Protein AF-A0A2K8SCY6-F1 (afdb_monomer)

Organism: NCBI:txid1336749

Foldseek 3Di:
DWDQDPVRDIDDDPVLLVLQLVLFADAPPDPSVQWGAALQVRHIAGSVQDPHDPSHWYKDFQAQPPDDPDSNRIHIHPPVSVVSDPDNHNPVSSVVRNVDHHHDD

Mean predicted aligned error: 2.82 Å

Solvent-accessible surface area (backbone atoms only — not comparable to full-atom values): 6003 Å² total; per-residue (Å²): 110,43,45,77,45,98,87,72,45,75,51,72,35,74,66,36,51,52,39,5,48,68,59,25,32,62,33,82,81,53,59,67,85,50,30,33,27,18,80,73,84,68,44,68,29,38,59,89,19,60,80,44,71,81,48,18,25,35,80,41,71,36,33,62,73,71,68,59,64,52,55,91,31,30,22,32,32,40,73,80,42,66,85,64,52,93,52,57,62,31,60,70,57,52,53,54,55,55,74,48,93,40,74,86,132

Nearest PDB structures (foldseek):
  8fm1-assembly3_F  TM=6.189E-01  e=5.253E-01  Pseudomonas syringae
  7ovb-assembly1_C  TM=6.217E-01  e=3.117E+00  Legionella pneumophila subsp. pneumophila str. Philadelphia 1

Sequence (105 aa):
MAKILENNEIEFTKDDLKLAWQNSPTLINKDEKDFRMCFICKFFMIRENFEQGDLAWICEFIDLKHFSLEPVNLIAIHPGCRELRHKDDCTKIVKKIKAAQWSAV

Secondary structure (DSSP, 8-state):
--EE-TTS-EEPPHHHHHHHHHTSPP-TTS-TTTEEE-TTT--EEETT-BSSSTT-BEEEESBSTT---SGGGEEEE-GGGGGG-S-SB-HHHHHHHHTS-----

Structure (mmCIF, N/CA/C/O backbone):
data_AF-A0A2K8SCY6-F1
#
_entry.id   AF-A0A2K8SCY6-F1
#
loop_
_atom_site.group_PDB
_atom_site.id
_atom_site.type_symbol
_atom_site.label_atom_id
_atom_site.label_alt_id
_atom_site.label_comp_id
_atom_site.label_asym_id
_atom_site.label_entity_id
_atom_site.label_seq_id
_atom_site.pdbx_PDB_ins_code
_atom_site.Cartn_x
_atom_site.Cartn_y
_atom_site.Cartn_z
_atom_site.occupancy
_atom_site.B_iso_or_equiv
_atom_site.auth_seq_id
_atom_site.auth_comp_id
_atom_site.auth_asym_id
_atom_site.auth_atom_id
_atom_site.pdbx_PDB_model_num
ATOM 1 N N . MET A 1 1 ? -3.160 12.985 10.956 1.00 83.44 1 MET A N 1
ATOM 2 C CA . MET A 1 1 ? -3.733 11.672 11.288 1.00 83.44 1 MET A CA 1
ATOM 3 C C . MET A 1 1 ? -5.118 11.623 10.696 1.00 83.44 1 MET A C 1
ATOM 5 O O . MET A 1 1 ? -5.818 12.636 10.757 1.00 83.44 1 MET A O 1
ATOM 9 N N . ALA A 1 2 ? -5.468 10.484 10.108 1.00 89.19 2 ALA A N 1
ATOM 10 C CA . ALA A 1 2 ? -6.750 10.300 9.459 1.00 89.19 2 ALA A CA 1
ATOM 11 C C . ALA A 1 2 ? -7.899 10.499 10.456 1.00 89.19 2 ALA A C 1
ATOM 13 O O . ALA A 1 2 ? -7.764 10.193 11.643 1.00 89.19 2 ALA A O 1
ATOM 14 N N . LYS A 1 3 ? -9.027 11.019 9.976 1.00 92.94 3 LYS A N 1
ATOM 15 C CA . LYS A 1 3 ? -10.235 11.234 10.786 1.00 92.94 3 LYS A CA 1
ATOM 16 C C . LYS A 1 3 ? -11.481 10.837 10.006 1.00 92.94 3 LYS A C 1
ATOM 18 O O . LYS A 1 3 ? -11.489 10.893 8.778 1.00 92.94 3 LYS A O 1
ATOM 23 N N . ILE A 1 4 ? -12.527 10.473 10.739 1.00 92.88 4 ILE A N 1
ATOM 24 C CA . ILE A 1 4 ? -13.857 10.226 10.180 1.00 92.88 4 ILE A CA 1
ATOM 25 C C . ILE A 1 4 ? -14.604 11.562 10.148 1.00 92.88 4 ILE A C 1
ATOM 27 O O . ILE A 1 4 ? -14.648 12.274 11.153 1.00 92.88 4 ILE A O 1
ATOM 31 N N . LEU A 1 5 ? -15.141 11.912 8.986 1.00 92.81 5 LEU A N 1
ATOM 32 C CA . LEU A 1 5 ? -15.973 13.088 8.762 1.00 92.81 5 LEU A CA 1
ATOM 33 C C . LEU A 1 5 ? -17.442 12.795 9.116 1.00 92.81 5 LEU A C 1
ATOM 35 O O . LEU A 1 5 ? -17.850 11.643 9.255 1.00 92.81 5 LEU A O 1
ATOM 39 N N . GLU A 1 6 ? -18.267 13.838 9.224 1.00 93.12 6 GLU A N 1
ATOM 40 C CA . GLU A 1 6 ? -19.694 13.713 9.579 1.00 93.12 6 GLU A CA 1
ATOM 41 C C . GLU A 1 6 ? -20.509 12.882 8.570 1.00 93.12 6 GLU A C 1
ATOM 43 O O . GLU A 1 6 ? -21.525 12.287 8.920 1.00 93.12 6 GLU A O 1
ATOM 48 N N . ASN A 1 7 ? -20.045 12.797 7.323 1.00 92.69 7 ASN A N 1
ATOM 49 C CA . ASN A 1 7 ? -20.636 11.991 6.254 1.00 92.69 7 ASN A CA 1
ATOM 50 C C . ASN A 1 7 ? -20.120 10.536 6.214 1.00 92.69 7 ASN A C 1
ATOM 52 O O . ASN A 1 7 ? -20.401 9.823 5.254 1.00 92.69 7 ASN A O 1
ATOM 56 N N . ASN A 1 8 ? -19.392 10.083 7.242 1.00 90.00 8 ASN A N 1
ATOM 57 C CA . ASN A 1 8 ? -18.721 8.778 7.316 1.00 90.00 8 ASN A CA 1
ATOM 58 C C . ASN A 1 8 ? -17.594 8.561 6.292 1.00 90.00 8 ASN A C 1
ATOM 60 O O . ASN A 1 8 ? -17.135 7.431 6.116 1.00 90.00 8 ASN A O 1
ATOM 64 N N . GLU A 1 9 ? -17.111 9.616 5.638 1.00 92.94 9 GLU A N 1
ATOM 65 C CA . GLU A 1 9 ? -15.887 9.536 4.845 1.00 92.94 9 GLU A CA 1
ATOM 66 C C . GLU A 1 9 ? -14.650 9.603 5.743 1.00 92.94 9 GLU A C 1
ATOM 68 O O . GLU A 1 9 ? -14.682 10.134 6.855 1.00 92.94 9 GLU A O 1
ATOM 73 N N . ILE A 1 10 ? -13.539 9.058 5.254 1.00 92.62 10 ILE A N 1
ATOM 74 C CA . ILE A 1 10 ? -12.248 9.126 5.935 1.00 92.62 10 ILE A CA 1
ATOM 75 C C . ILE A 1 10 ? -11.382 10.141 5.199 1.00 92.62 10 ILE A C 1
ATOM 77 O O . ILE A 1 10 ? -11.059 9.956 4.028 1.00 92.62 10 ILE A O 1
ATOM 81 N N . GLU A 1 11 ? -10.976 11.196 5.900 1.00 93.69 11 GLU A N 1
ATOM 82 C CA . GLU A 1 11 ? -10.026 12.178 5.382 1.00 93.69 11 GLU A CA 1
ATOM 83 C C . GLU A 1 11 ? -8.607 11.776 5.793 1.00 93.69 11 GLU A C 1
ATOM 85 O O . GLU A 1 11 ? -8.298 11.705 6.986 1.00 93.69 11 GLU A O 1
ATOM 90 N N . PHE A 1 12 ? -7.737 11.533 4.809 1.00 94.75 12 PHE A N 1
ATOM 91 C CA . PHE A 1 12 ? -6.314 11.264 5.022 1.00 94.75 12 PHE A CA 1
ATOM 92 C C . PHE A 1 12 ? -5.491 12.546 4.893 1.00 94.75 12 PHE A C 1
ATOM 94 O O . PHE A 1 12 ? -5.640 13.318 3.947 1.00 94.75 12 PHE A O 1
ATOM 101 N N . THR A 1 13 ? -4.560 12.759 5.821 1.00 95.88 13 THR A N 1
ATOM 102 C CA . THR A 1 13 ? -3.580 13.846 5.719 1.00 95.88 13 THR A CA 1
ATOM 103 C C . THR A 1 13 ? -2.417 13.461 4.799 1.00 95.88 13 THR A C 1
ATOM 105 O O . THR A 1 13 ? -2.179 12.287 4.519 1.00 95.88 13 THR A O 1
ATOM 108 N N . LYS A 1 14 ? -1.617 14.444 4.364 1.00 95.12 14 LYS A N 1
ATOM 109 C CA . LYS A 1 14 ? -0.413 14.181 3.550 1.00 95.12 14 LYS A CA 1
ATOM 110 C C . LYS A 1 14 ? 0.574 13.228 4.234 1.00 95.12 14 LYS A C 1
ATOM 112 O O . LYS A 1 14 ? 1.193 12.406 3.560 1.00 95.12 14 LYS A O 1
ATOM 117 N N . ASP A 1 15 ? 0.708 13.325 5.555 1.00 96.38 15 ASP A N 1
ATOM 118 C CA . ASP A 1 15 ? 1.577 12.433 6.324 1.00 96.38 15 ASP A CA 1
ATOM 119 C C . ASP A 1 15 ? 1.032 11.002 6.371 1.00 96.38 15 ASP A C 1
ATOM 121 O O . ASP A 1 15 ? 1.813 10.057 6.279 1.00 96.38 15 ASP A O 1
ATOM 125 N N . ASP A 1 16 ? -0.292 10.831 6.417 1.00 96.69 16 ASP A N 1
ATOM 126 C CA . ASP A 1 16 ? -0.932 9.512 6.349 1.00 96.69 16 ASP A CA 1
ATOM 127 C C . ASP A 1 16 ? -0.635 8.837 5.001 1.00 96.69 16 ASP A C 1
ATOM 129 O O . ASP A 1 16 ? -0.200 7.687 4.968 1.00 96.69 16 ASP A O 1
ATOM 133 N N . LEU A 1 17 ? -0.759 9.574 3.889 1.00 97.12 17 LEU A N 1
ATOM 134 C CA . LEU A 1 17 ? -0.427 9.072 2.548 1.00 97.12 17 LEU A CA 1
ATOM 135 C C . LEU A 1 17 ? 1.058 8.705 2.421 1.00 97.12 17 LEU A C 1
ATOM 137 O O . LEU A 1 17 ? 1.415 7.670 1.851 1.00 97.12 17 LEU A O 1
ATOM 141 N N . LYS A 1 18 ? 1.945 9.531 2.986 1.00 97.19 18 LYS A N 1
ATOM 142 C CA . LYS A 1 18 ? 3.387 9.255 3.026 1.00 97.19 18 LYS A CA 1
ATOM 143 C C . LYS A 1 18 ? 3.688 7.979 3.812 1.00 97.19 18 LYS A C 1
ATOM 145 O O . LYS A 1 18 ? 4.497 7.168 3.359 1.00 97.19 18 LYS A O 1
ATOM 150 N N . LEU A 1 19 ? 3.055 7.797 4.968 1.00 97.31 19 LEU A N 1
ATOM 151 C CA . LEU A 1 19 ? 3.253 6.627 5.820 1.00 97.31 19 LEU A CA 1
ATOM 152 C C . LEU A 1 19 ? 2.657 5.367 5.184 1.00 97.31 19 LEU A C 1
ATOM 154 O O . LEU A 1 19 ? 3.311 4.330 5.205 1.00 97.31 19 LEU A O 1
ATOM 158 N N . ALA A 1 20 ? 1.505 5.458 4.516 1.00 98.00 20 ALA A N 1
ATOM 159 C CA . ALA A 1 20 ? 0.930 4.365 3.731 1.00 98.00 20 ALA A CA 1
ATOM 160 C C . ALA A 1 20 ? 1.893 3.874 2.631 1.00 98.00 20 ALA A C 1
ATOM 162 O O . ALA A 1 20 ? 2.140 2.671 2.485 1.00 98.00 20 ALA A O 1
ATOM 163 N N . TRP A 1 21 ? 2.514 4.807 1.900 1.00 98.25 21 TRP A N 1
ATOM 164 C CA . TRP A 1 21 ? 3.545 4.491 0.908 1.00 98.25 21 TRP A CA 1
ATOM 165 C C . TRP A 1 21 ? 4.758 3.797 1.542 1.00 98.25 21 TRP A C 1
ATOM 167 O O . TRP A 1 21 ? 5.182 2.733 1.090 1.00 98.25 21 TRP A O 1
ATOM 177 N N . GLN A 1 22 ? 5.289 4.350 2.637 1.00 97.62 22 GLN A N 1
ATOM 178 C CA . GLN A 1 22 ? 6.425 3.772 3.371 1.00 97.62 22 GLN A CA 1
ATOM 179 C C . GLN A 1 22 ? 6.103 2.401 3.979 1.00 97.62 22 GLN A C 1
ATOM 181 O O . GLN A 1 22 ? 6.970 1.529 4.065 1.00 97.62 22 GLN A O 1
ATOM 186 N N . ASN A 1 23 ? 4.841 2.176 4.339 1.00 97.94 23 ASN A N 1
ATOM 187 C CA . ASN A 1 23 ? 4.332 0.901 4.812 1.00 97.94 23 ASN A CA 1
ATOM 188 C C . ASN A 1 23 ? 4.122 -0.121 3.694 1.00 97.94 23 ASN A C 1
ATOM 190 O O . ASN A 1 23 ? 3.721 -1.245 3.992 1.00 97.94 23 ASN A O 1
ATOM 194 N N . SER A 1 24 ? 4.421 0.202 2.443 1.00 98.25 24 SER A N 1
ATOM 195 C CA . SER A 1 24 ? 4.329 -0.750 1.340 1.00 98.25 24 SER A CA 1
ATOM 196 C C . SER A 1 24 ? 5.671 -1.457 1.106 1.00 98.25 24 SER A C 1
ATOM 198 O O . SER A 1 24 ? 6.731 -0.856 1.325 1.00 98.25 24 SER A O 1
ATOM 200 N N . PRO A 1 25 ? 5.666 -2.739 0.696 1.00 97.88 25 PRO A N 1
ATOM 201 C CA . PRO A 1 25 ? 6.885 -3.466 0.343 1.00 97.88 25 PRO A CA 1
ATOM 202 C C . PRO A 1 25 ? 7.755 -2.732 -0.694 1.00 97.88 25 PRO A C 1
ATOM 204 O O . PRO A 1 25 ? 7.239 -2.061 -1.592 1.00 97.88 25 PRO A O 1
ATOM 207 N N . THR A 1 26 ? 9.076 -2.872 -0.566 1.00 98.00 26 THR A N 1
ATOM 208 C CA . THR A 1 26 ? 10.074 -2.334 -1.503 1.00 98.00 26 THR A CA 1
ATOM 209 C C . THR A 1 26 ? 10.402 -3.331 -2.610 1.00 98.00 26 THR A C 1
ATOM 211 O O . THR A 1 26 ? 10.116 -4.525 -2.506 1.00 98.00 26 THR A O 1
ATOM 214 N N . LEU A 1 27 ? 11.029 -2.826 -3.671 1.00 97.56 27 LEU A N 1
ATOM 215 C CA . LEU A 1 27 ? 11.583 -3.614 -4.767 1.00 97.56 27 LEU A CA 1
ATOM 216 C C . LEU A 1 27 ? 13.096 -3.401 -4.786 1.00 97.56 27 LEU A C 1
ATOM 218 O O . LEU A 1 27 ? 13.553 -2.264 -4.741 1.00 97.56 27 LEU A O 1
ATOM 222 N N . ILE A 1 28 ? 13.881 -4.474 -4.861 1.00 97.00 28 ILE A N 1
ATOM 223 C CA . ILE A 1 28 ? 15.349 -4.411 -4.749 1.00 97.00 28 ILE A CA 1
ATOM 224 C C . ILE A 1 28 ? 16.022 -3.719 -5.943 1.00 97.00 28 ILE A C 1
ATOM 226 O O . ILE A 1 28 ? 17.181 -3.330 -5.854 1.00 97.00 28 ILE A O 1
ATOM 230 N N . ASN A 1 29 ? 15.316 -3.599 -7.069 1.00 96.75 29 ASN A N 1
ATOM 231 C CA . ASN A 1 29 ? 15.837 -3.102 -8.341 1.00 96.75 29 ASN A CA 1
ATOM 232 C C . ASN A 1 29 ? 15.135 -1.824 -8.840 1.00 96.75 29 ASN A C 1
ATOM 234 O O . ASN A 1 29 ? 15.213 -1.507 -10.027 1.00 96.75 29 ASN A O 1
ATOM 238 N N . LYS A 1 30 ? 14.424 -1.108 -7.961 1.00 96.50 30 LYS A N 1
ATOM 239 C CA . LYS A 1 30 ? 13.752 0.167 -8.258 1.00 96.50 30 LYS A CA 1
ATOM 240 C C . LYS A 1 30 ? 13.996 1.157 -7.114 1.00 96.50 30 LYS A C 1
ATOM 242 O O . LYS A 1 30 ? 14.190 0.731 -5.979 1.00 96.50 30 LYS A O 1
ATOM 247 N N . ASP A 1 31 ? 13.972 2.460 -7.400 1.00 96.94 31 ASP A N 1
ATOM 248 C CA . ASP A 1 31 ? 14.080 3.484 -6.352 1.00 96.94 31 ASP A CA 1
ATOM 249 C C . ASP A 1 31 ? 12.822 3.455 -5.471 1.00 96.94 31 ASP A C 1
ATOM 251 O O . ASP A 1 31 ? 11.701 3.602 -5.956 1.00 96.94 31 ASP A O 1
ATOM 255 N N . GLU A 1 32 ? 13.001 3.264 -4.166 1.00 96.19 32 GLU A N 1
ATOM 256 C CA . GLU A 1 32 ? 11.905 3.182 -3.200 1.00 96.19 32 GLU A CA 1
ATOM 257 C C . GLU A 1 32 ? 11.140 4.502 -2.999 1.00 96.19 32 GLU A C 1
ATOM 259 O O . GLU A 1 32 ? 10.054 4.519 -2.391 1.00 96.19 32 GLU A O 1
ATOM 264 N N . LYS A 1 33 ? 11.729 5.615 -3.457 1.00 96.31 33 LYS A N 1
ATOM 265 C CA . LYS A 1 33 ? 11.088 6.925 -3.491 1.00 96.31 33 LYS A CA 1
ATOM 266 C C . LYS A 1 33 ? 10.025 6.977 -4.564 1.00 96.31 33 LYS A C 1
ATOM 268 O O . LYS A 1 33 ? 9.002 7.587 -4.285 1.00 96.31 33 LYS A O 1
ATOM 273 N N . ASP A 1 34 ? 10.226 6.290 -5.682 1.00 97.75 34 ASP A N 1
ATOM 274 C CA . ASP A 1 34 ? 9.368 6.376 -6.866 1.00 97.75 34 ASP A CA 1
ATOM 275 C C . ASP A 1 34 ? 8.493 5.132 -7.030 1.00 97.75 34 ASP A C 1
ATOM 277 O O . ASP A 1 34 ? 7.384 5.215 -7.554 1.00 97.75 34 ASP A O 1
ATOM 281 N N . PHE A 1 35 ?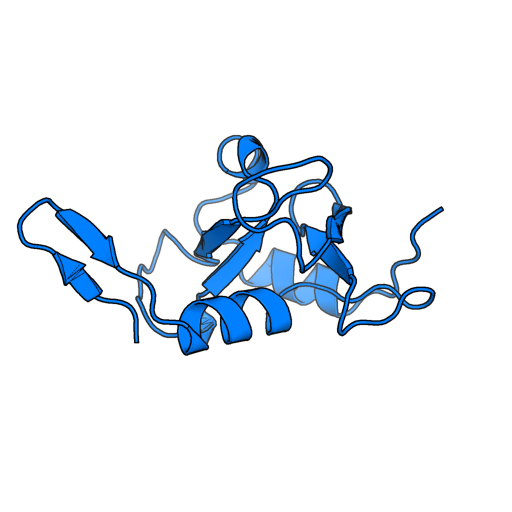 8.956 3.985 -6.524 1.00 98.25 35 PHE A N 1
ATOM 282 C CA . PHE A 1 35 ? 8.291 2.699 -6.676 1.00 98.25 35 PHE A CA 1
ATOM 283 C C . PHE A 1 35 ? 8.106 1.970 -5.345 1.00 98.25 35 PHE A C 1
ATOM 285 O O . PHE A 1 35 ? 9.007 1.865 -4.511 1.00 98.25 35 PHE A O 1
ATOM 292 N N . ARG A 1 36 ? 6.924 1.381 -5.182 1.00 98.38 36 ARG A N 1
ATOM 293 C CA . ARG A 1 36 ? 6.599 0.400 -4.136 1.00 98.38 36 ARG A CA 1
ATOM 294 C C . ARG A 1 36 ? 5.837 -0.751 -4.763 1.00 98.38 36 ARG A C 1
ATOM 296 O O . ARG A 1 36 ? 5.482 -0.692 -5.933 1.00 98.38 36 ARG A O 1
ATOM 303 N N . MET A 1 37 ? 5.580 -1.807 -4.006 1.00 98.31 37 MET A N 1
ATOM 304 C CA . MET A 1 37 ? 4.809 -2.951 -4.484 1.00 98.31 37 MET A CA 1
ATOM 305 C C . MET A 1 37 ? 3.494 -3.073 -3.721 1.00 98.31 37 MET A C 1
ATOM 307 O O . MET A 1 37 ? 3.477 -3.013 -2.493 1.00 98.31 37 MET A O 1
ATOM 311 N N . CYS A 1 38 ? 2.391 -3.291 -4.434 1.00 98.25 38 CYS A N 1
ATOM 312 C CA . CYS A 1 38 ? 1.125 -3.635 -3.800 1.00 98.25 38 CYS A CA 1
ATOM 313 C C . CYS A 1 38 ? 1.234 -5.037 -3.186 1.00 98.25 38 CYS A C 1
ATOM 315 O O . CYS A 1 38 ? 1.550 -6.008 -3.873 1.00 98.25 38 CYS A O 1
ATOM 317 N N . PHE A 1 39 ? 0.930 -5.182 -1.896 1.00 97.88 39 PHE A N 1
ATOM 318 C CA . PHE A 1 39 ? 1.052 -6.479 -1.219 1.00 97.88 39 PHE A CA 1
ATOM 319 C C . PHE A 1 39 ? 0.006 -7.517 -1.681 1.00 97.88 39 PHE A C 1
ATOM 321 O O . PHE A 1 39 ? 0.184 -8.714 -1.453 1.00 97.88 39 PHE A O 1
ATOM 328 N N . ILE A 1 40 ? -1.083 -7.075 -2.317 1.00 97.38 40 ILE A N 1
ATOM 329 C CA . ILE A 1 40 ? -2.191 -7.937 -2.751 1.00 97.38 40 ILE A CA 1
ATOM 330 C C . ILE A 1 40 ? -1.828 -8.624 -4.074 1.00 97.38 40 ILE A C 1
ATOM 332 O O . ILE A 1 40 ? -1.664 -9.849 -4.118 1.00 97.38 40 ILE A O 1
ATOM 336 N N . CYS A 1 41 ? -1.628 -7.844 -5.141 1.00 96.56 41 CYS A N 1
ATOM 337 C CA . CYS A 1 41 ? -1.303 -8.367 -6.472 1.00 96.56 41 CYS A CA 1
ATOM 338 C C . CYS A 1 41 ? 0.198 -8.619 -6.698 1.00 96.56 41 CYS A C 1
ATOM 340 O O . CYS A 1 41 ? 0.551 -9.309 -7.647 1.00 96.56 41 CYS A O 1
ATOM 342 N N . LYS A 1 42 ? 1.077 -8.116 -5.816 1.00 96.19 42 LYS A N 1
ATOM 343 C CA . LYS A 1 42 ? 2.549 -8.162 -5.944 1.00 96.19 42 LYS A CA 1
ATOM 344 C C . LYS A 1 42 ? 3.093 -7.469 -7.200 1.00 96.19 42 LYS A C 1
ATOM 346 O O . LYS A 1 42 ? 4.191 -7.779 -7.648 1.00 96.19 42 LYS A O 1
ATOM 351 N N . PHE A 1 43 ? 2.344 -6.519 -7.755 1.00 96.88 43 PHE A N 1
ATOM 352 C CA . PHE A 1 43 ? 2.807 -5.669 -8.848 1.00 96.88 43 PHE A CA 1
ATOM 353 C C . PHE A 1 43 ? 3.261 -4.307 -8.321 1.00 96.88 43 PHE A C 1
ATOM 355 O O . PHE A 1 43 ? 2.841 -3.869 -7.243 1.00 96.88 43 PHE A O 1
ATOM 362 N N . PHE A 1 44 ? 4.146 -3.644 -9.060 1.00 97.50 44 PHE A N 1
ATOM 363 C CA . PHE A 1 44 ? 4.679 -2.353 -8.647 1.00 97.50 44 PHE A CA 1
ATOM 364 C C . PHE A 1 44 ? 3.656 -1.222 -8.830 1.00 97.50 44 PHE A C 1
ATOM 366 O O . PHE A 1 44 ? 2.715 -1.318 -9.616 1.00 97.50 44 PHE A O 1
ATOM 373 N N . MET A 1 45 ? 3.836 -0.166 -8.048 1.00 98.44 45 MET A N 1
ATOM 374 C CA . MET A 1 45 ? 3.061 1.070 -8.028 1.00 98.44 45 MET A CA 1
ATOM 375 C C . MET A 1 45 ? 4.015 2.232 -8.281 1.00 98.44 45 MET A C 1
ATOM 377 O O . MET A 1 45 ? 5.179 2.162 -7.876 1.00 98.44 45 MET A O 1
ATOM 381 N N . ILE A 1 46 ? 3.517 3.293 -8.910 1.00 98.19 46 ILE A N 1
ATOM 382 C CA . ILE A 1 46 ? 4.278 4.517 -9.190 1.00 98.19 46 ILE A CA 1
ATOM 383 C C . ILE A 1 46 ? 3.820 5.604 -8.225 1.00 98.19 46 ILE A C 1
ATOM 385 O O . ILE A 1 46 ? 2.628 5.888 -8.143 1.00 98.19 46 ILE A O 1
ATOM 389 N N . ARG A 1 47 ? 4.751 6.228 -7.499 1.00 97.94 47 ARG A N 1
ATOM 390 C CA . ARG A 1 47 ? 4.417 7.189 -6.440 1.00 97.94 47 ARG A CA 1
ATOM 391 C C . ARG A 1 47 ? 3.594 8.368 -6.937 1.00 97.94 47 ARG A C 1
ATOM 393 O O . ARG A 1 47 ? 2.675 8.789 -6.241 1.00 97.94 47 ARG A O 1
ATOM 400 N N . GLU A 1 48 ? 3.937 8.891 -8.108 1.00 97.38 48 GLU A N 1
ATOM 401 C CA . GLU A 1 48 ? 3.271 10.049 -8.711 1.00 97.38 48 GLU A CA 1
ATOM 402 C C . GLU A 1 48 ? 1.818 9.748 -9.111 1.00 97.38 48 GLU A C 1
ATOM 404 O O . GLU A 1 48 ? 0.988 10.653 -9.126 1.00 97.38 48 GLU A O 1
ATOM 409 N N . ASN A 1 49 ? 1.482 8.473 -9.327 1.00 97.69 49 ASN A N 1
ATOM 410 C CA . ASN A 1 49 ? 0.167 8.023 -9.779 1.00 97.69 49 ASN A CA 1
ATOM 411 C C . ASN A 1 49 ? -0.767 7.758 -8.585 1.00 97.69 49 ASN A C 1
ATOM 413 O O . ASN A 1 49 ? -1.296 6.661 -8.409 1.00 97.69 49 ASN A O 1
ATOM 417 N N . PHE A 1 50 ? -0.939 8.742 -7.702 1.00 97.06 50 PHE A N 1
ATOM 418 C CA . PHE A 1 50 ? -1.934 8.634 -6.632 1.00 97.06 50 PHE A CA 1
ATOM 419 C C . PHE A 1 50 ? -3.346 8.743 -7.226 1.00 97.06 50 PHE A C 1
ATOM 421 O O . PHE A 1 50 ? -3.632 9.685 -7.961 1.00 97.06 50 PHE A O 1
ATOM 428 N N . GLU A 1 51 ? -4.208 7.766 -6.928 1.00 95.69 51 GLU A N 1
ATOM 429 C CA . GLU A 1 51 ? -5.600 7.602 -7.394 1.00 95.69 51 GLU A CA 1
ATOM 430 C C . GLU A 1 51 ? -5.816 7.452 -8.910 1.00 95.69 51 GLU A C 1
ATOM 432 O O . GLU A 1 51 ? -6.825 6.877 -9.321 1.00 95.69 51 GLU A O 1
ATOM 437 N N . GLN A 1 52 ? -4.897 7.925 -9.753 1.00 95.31 52 GLN A N 1
ATOM 438 C CA . GLN A 1 52 ? -5.080 8.023 -11.201 1.00 95.31 52 GLN A CA 1
ATOM 439 C C . GLN A 1 52 ? -3.822 7.610 -11.972 1.00 95.31 52 GLN A C 1
ATOM 441 O O . GLN A 1 52 ? -2.700 7.790 -11.502 1.00 95.31 52 GLN A O 1
ATOM 446 N N . GLY A 1 53 ? -4.025 7.088 -13.184 1.00 94.81 53 GLY A N 1
ATOM 447 C CA . GLY A 1 53 ? -2.963 6.625 -14.082 1.00 94.81 53 GLY A CA 1
ATOM 448 C C . GLY A 1 53 ? -2.691 5.120 -14.007 1.00 94.81 53 GLY A C 1
ATOM 449 O O . GLY A 1 53 ? -3.271 4.385 -13.205 1.00 94.81 53 GLY A O 1
ATOM 450 N N . ASP A 1 54 ? -1.796 4.647 -14.870 1.00 93.56 54 ASP A N 1
ATOM 451 C CA . ASP A 1 54 ? -1.370 3.249 -14.864 1.00 93.56 54 ASP A CA 1
ATOM 452 C C . ASP A 1 54 ? -0.558 2.943 -13.606 1.00 93.56 54 ASP A C 1
ATOM 454 O O . ASP A 1 54 ? 0.254 3.753 -13.163 1.00 93.56 54 ASP A O 1
ATOM 458 N N . LEU A 1 55 ? -0.753 1.758 -13.020 1.00 96.12 55 LEU A N 1
ATOM 459 C CA . LEU A 1 55 ? -0.060 1.359 -11.786 1.00 96.12 55 LEU A CA 1
ATOM 460 C C . LEU A 1 55 ? -0.273 2.355 -10.631 1.00 96.12 55 LEU A C 1
ATOM 462 O O . LEU A 1 55 ? 0.597 2.521 -9.768 1.00 96.12 55 LEU A O 1
ATOM 466 N N . ALA A 1 56 ? -1.441 3.003 -10.635 1.00 97.94 56 ALA A N 1
ATOM 467 C CA . ALA A 1 56 ? -1.858 3.927 -9.601 1.00 97.94 56 ALA 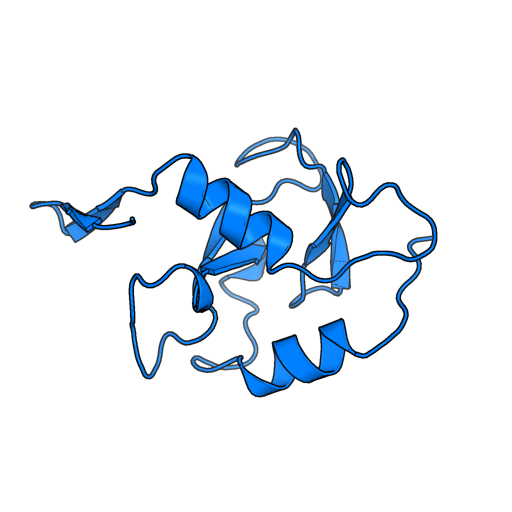A CA 1
ATOM 468 C C . ALA A 1 56 ? -2.014 3.252 -8.244 1.00 97.94 56 ALA A C 1
ATOM 470 O O . ALA A 1 56 ? -2.186 2.036 -8.140 1.00 97.94 56 ALA A O 1
ATOM 471 N N . TRP A 1 57 ? -2.013 4.057 -7.192 1.00 98.38 57 TRP A N 1
ATOM 472 C CA . TRP A 1 57 ? -2.187 3.571 -5.834 1.00 98.38 57 TRP A CA 1
ATOM 473 C C . TRP A 1 57 ? -3.130 4.452 -5.023 1.00 98.38 57 TRP A C 1
ATOM 475 O O . TRP A 1 57 ? -3.303 5.634 -5.302 1.00 98.38 57 TRP A O 1
ATOM 485 N N . ILE A 1 58 ? -3.725 3.853 -4.000 1.00 97.50 58 ILE A N 1
ATOM 486 C CA . ILE A 1 58 ? -4.579 4.504 -3.008 1.00 97.50 58 ILE A CA 1
ATOM 487 C C . ILE A 1 58 ? -4.116 4.132 -1.602 1.00 97.50 58 ILE A C 1
ATOM 489 O O . ILE A 1 58 ? -3.400 3.143 -1.418 1.00 97.50 58 ILE A O 1
ATOM 493 N N . CYS A 1 59 ? -4.539 4.914 -0.612 1.00 97.62 59 CYS A N 1
ATOM 494 C CA . CYS A 1 59 ? -4.385 4.564 0.796 1.00 97.62 59 CYS A CA 1
ATOM 495 C C . CYS A 1 59 ? -5.459 3.548 1.208 1.00 97.62 59 CYS A C 1
ATOM 497 O O . CYS A 1 59 ? -6.636 3.723 0.900 1.00 97.62 59 CYS A O 1
ATOM 499 N N . GLU A 1 60 ? -5.059 2.500 1.920 1.00 96.38 60 GLU A N 1
ATOM 500 C CA . GLU A 1 60 ? -5.942 1.461 2.448 1.00 96.38 60 GLU A CA 1
ATOM 501 C C . GLU A 1 60 ? -5.471 1.019 3.840 1.00 96.38 60 GLU A C 1
ATOM 503 O O . GLU A 1 60 ? -4.319 1.228 4.220 1.00 96.38 60 GLU A O 1
ATOM 508 N N . PHE A 1 61 ? -6.348 0.379 4.610 1.00 97.06 61 PHE A N 1
ATOM 509 C CA . PHE A 1 61 ? -6.013 -0.176 5.919 1.00 97.06 61 PHE A CA 1
ATOM 510 C C . PHE A 1 61 ? -5.356 -1.557 5.810 1.00 97.06 61 PHE A C 1
ATOM 512 O O . PHE A 1 61 ? -5.605 -2.283 4.852 1.00 97.06 61 PHE A O 1
ATOM 519 N N . ILE A 1 62 ? -4.544 -1.973 6.785 1.00 97.62 62 ILE A N 1
ATOM 520 C CA . ILE A 1 62 ? -3.919 -3.308 6.887 1.00 97.62 62 ILE A CA 1
ATOM 521 C C . ILE A 1 62 ? -4.810 -4.276 7.680 1.00 97.62 62 ILE A C 1
ATOM 523 O O . ILE A 1 62 ? -4.933 -5.449 7.309 1.00 97.62 62 ILE A O 1
ATOM 527 N N . ASP A 1 63 ? -5.447 -3.789 8.736 1.00 97.31 63 ASP A N 1
ATOM 528 C CA . ASP A 1 63 ? -6.368 -4.516 9.598 1.00 97.31 63 ASP A CA 1
ATOM 529 C C . ASP A 1 63 ? -7.708 -3.773 9.660 1.00 97.31 63 ASP A C 1
ATOM 531 O O . ASP A 1 63 ? -7.841 -2.719 10.286 1.00 97.31 63 ASP A O 1
ATOM 535 N N . LEU A 1 64 ? -8.697 -4.331 8.960 1.00 95.19 64 LEU A N 1
ATOM 536 C CA . LEU A 1 64 ? -10.093 -3.894 9.009 1.00 95.19 64 LEU A CA 1
ATOM 537 C C . LEU A 1 64 ? -10.864 -4.571 10.150 1.00 95.19 64 LEU A C 1
ATOM 539 O O . LEU A 1 64 ? -11.910 -4.074 10.558 1.00 95.19 64 LEU A O 1
ATOM 543 N N . LYS A 1 65 ? -10.357 -5.693 10.679 1.00 95.81 65 LYS A N 1
ATOM 544 C CA . LYS A 1 65 ? -10.988 -6.438 11.773 1.00 95.81 65 LYS A CA 1
ATOM 545 C C . LYS A 1 65 ? -10.813 -5.714 13.108 1.00 95.81 65 LYS A C 1
ATOM 547 O O . LYS A 1 65 ? -11.751 -5.667 13.899 1.00 95.81 65 LYS A O 1
ATOM 552 N N . HIS A 1 66 ? -9.635 -5.143 13.351 1.00 95.25 66 HIS A N 1
ATOM 553 C CA . HIS A 1 66 ? -9.350 -4.267 14.491 1.00 95.25 66 HIS A CA 1
ATOM 554 C C . HIS A 1 66 ? -9.091 -2.849 13.980 1.00 95.25 66 HIS A C 1
ATOM 556 O O . HIS A 1 66 ? -7.970 -2.341 14.016 1.00 95.25 66 HIS A O 1
ATOM 562 N N . PHE A 1 67 ? -10.150 -2.244 13.441 1.00 92.44 67 PHE A N 1
ATOM 563 C CA . PHE A 1 67 ? -10.077 -0.963 12.754 1.00 92.44 67 PHE A CA 1
ATOM 564 C C . PHE A 1 67 ? -9.424 0.131 13.612 1.00 92.44 67 PHE A C 1
ATOM 566 O O . PHE A 1 67 ? -9.811 0.374 14.756 1.00 92.44 67 PHE A O 1
ATOM 573 N N . SER A 1 68 ? -8.437 0.802 13.022 1.00 94.56 68 SER A N 1
ATOM 574 C CA . SER A 1 68 ? -7.706 1.916 13.617 1.00 94.56 68 SER A CA 1
ATOM 575 C C . SER A 1 68 ? -7.224 2.868 12.526 1.00 94.56 68 SER A C 1
ATOM 577 O O . SER A 1 68 ? -6.790 2.424 11.460 1.00 94.56 68 SER A O 1
ATOM 579 N N . LEU A 1 69 ? -7.274 4.167 12.821 1.00 94.38 69 LEU A N 1
ATOM 580 C CA . LEU A 1 69 ? -6.788 5.253 11.964 1.00 94.38 69 LEU A CA 1
ATOM 581 C C . LEU A 1 69 ? -5.295 5.551 12.168 1.00 94.38 69 LEU A C 1
ATOM 583 O O . LEU A 1 69 ? -4.754 6.468 11.552 1.00 94.38 69 LEU A O 1
ATOM 587 N N . GLU A 1 70 ? -4.629 4.787 13.036 1.00 95.00 70 GLU A N 1
ATOM 588 C CA . GLU A 1 70 ? -3.206 4.949 13.299 1.00 95.00 70 GLU A CA 1
ATOM 589 C C . GLU A 1 70 ? -2.376 4.687 12.034 1.00 95.00 70 GLU A C 1
ATOM 591 O O . GLU A 1 70 ? -2.630 3.705 11.327 1.00 95.00 70 GLU A O 1
ATOM 596 N N . PRO A 1 71 ? -1.318 5.476 11.766 1.00 94.00 71 PRO A N 1
ATOM 597 C CA . PRO A 1 71 ? -0.546 5.341 10.535 1.00 94.00 71 PRO A CA 1
ATOM 598 C C . PRO A 1 71 ? 0.080 3.962 10.314 1.00 94.00 71 PRO A C 1
ATOM 600 O O . PRO A 1 71 ? 0.296 3.555 9.176 1.00 94.00 71 PRO A O 1
ATOM 603 N N . VAL A 1 72 ? 0.356 3.212 11.386 1.00 94.94 7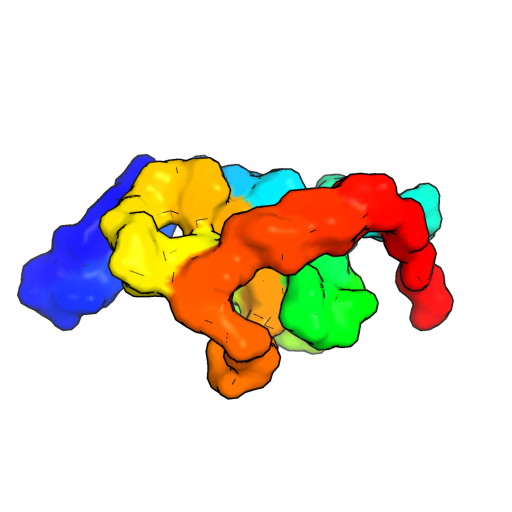2 VAL A N 1
ATOM 604 C CA . VAL A 1 72 ? 0.860 1.829 11.307 1.00 94.94 72 VAL A CA 1
ATOM 605 C C . VAL A 1 72 ? -0.124 0.878 10.619 1.00 94.94 72 VAL A C 1
ATOM 607 O O . VAL A 1 72 ? 0.291 -0.150 10.090 1.00 94.94 72 VAL A O 1
ATOM 610 N N . ASN A 1 73 ? -1.412 1.227 10.609 1.00 97.50 73 ASN A N 1
ATOM 611 C CA . ASN A 1 73 ? -2.464 0.467 9.957 1.00 97.50 73 ASN A CA 1
ATOM 612 C C . ASN A 1 73 ? -2.694 0.896 8.502 1.00 97.50 73 ASN A C 1
ATOM 614 O O . ASN A 1 73 ? -3.567 0.337 7.857 1.00 97.50 73 ASN A O 1
ATOM 618 N N . LEU A 1 74 ? -1.953 1.868 7.968 1.00 98.12 74 LEU A N 1
ATOM 619 C CA . LEU A 1 74 ? -2.142 2.368 6.604 1.00 98.12 74 LEU A CA 1
ATOM 620 C C . LEU A 1 74 ? -1.139 1.735 5.638 1.00 98.12 74 LEU A C 1
ATOM 622 O O . LEU A 1 74 ? 0.015 1.502 5.999 1.00 98.12 74 LEU A O 1
ATOM 626 N N . ILE A 1 75 ? -1.545 1.480 4.399 1.00 98.44 75 ILE A N 1
ATOM 627 C CA . ILE A 1 75 ? -0.704 0.903 3.344 1.00 98.44 75 ILE A CA 1
ATOM 628 C C . ILE A 1 75 ? -1.161 1.366 1.957 1.00 98.44 75 ILE A C 1
ATOM 630 O O . ILE A 1 75 ? -2.338 1.651 1.757 1.00 98.44 75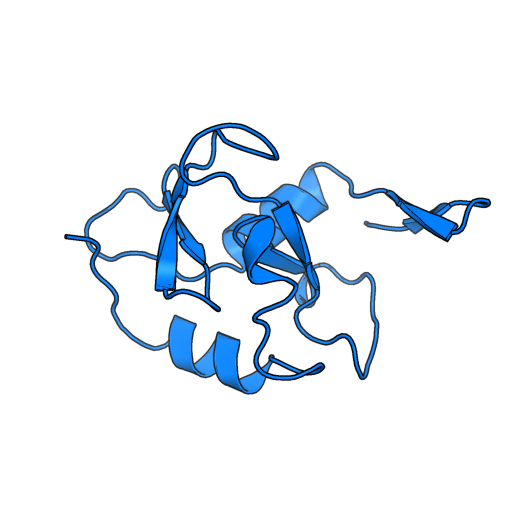 ILE A O 1
ATOM 634 N N . ALA A 1 76 ? -0.243 1.430 0.991 1.00 98.50 76 ALA A N 1
ATOM 635 C CA . ALA A 1 76 ? -0.588 1.688 -0.402 1.00 98.50 76 ALA A CA 1
ATOM 636 C C . ALA A 1 76 ? -0.939 0.386 -1.144 1.00 98.50 76 ALA A C 1
ATOM 638 O O . ALA A 1 76 ? -0.241 -0.630 -1.029 1.00 98.50 76 ALA A O 1
ATOM 639 N N . ILE A 1 77 ? -2.015 0.421 -1.930 1.00 98.50 77 ILE A N 1
ATOM 640 C CA . ILE A 1 77 ? -2.432 -0.665 -2.831 1.00 98.50 77 ILE A CA 1
ATOM 641 C C . ILE A 1 77 ? -2.941 -0.100 -4.158 1.00 98.50 77 ILE A C 1
ATOM 643 O O . ILE A 1 77 ? -3.314 1.067 -4.216 1.00 98.50 77 ILE A O 1
ATOM 647 N N . HIS A 1 78 ? -3.038 -0.921 -5.209 1.00 98.44 78 HIS A N 1
ATOM 648 C CA . HIS A 1 78 ? -3.763 -0.506 -6.417 1.00 98.44 78 HIS A CA 1
ATOM 649 C C . HIS A 1 78 ? -5.269 -0.342 -6.133 1.00 98.44 78 HIS A C 1
ATOM 651 O O . HIS A 1 78 ? -5.817 -1.164 -5.390 1.00 98.44 78 HIS A O 1
ATOM 657 N N . PRO A 1 79 ? -5.966 0.622 -6.773 1.00 96.56 79 PRO A N 1
ATOM 658 C CA . PRO A 1 79 ? -7.394 0.876 -6.554 1.00 96.56 79 PRO A CA 1
ATOM 659 C C . PRO A 1 79 ? -8.283 -0.377 -6.637 1.00 96.56 79 PRO A C 1
ATOM 661 O O . PRO A 1 79 ? -9.075 -0.645 -5.738 1.00 96.56 79 PRO A O 1
ATOM 664 N N . GLY A 1 80 ? -8.096 -1.203 -7.672 1.00 94.75 80 GLY A N 1
ATOM 665 C CA . GLY A 1 80 ? -8.878 -2.432 -7.870 1.00 94.75 80 GLY A CA 1
ATOM 666 C C . GLY A 1 80 ? -8.473 -3.607 -6.972 1.00 94.75 80 GLY A C 1
ATOM 667 O O . GLY A 1 80 ? -9.161 -4.620 -6.927 1.00 94.75 80 GLY A O 1
ATOM 668 N N . CYS A 1 81 ? -7.359 -3.512 -6.240 1.00 96.88 81 CYS A N 1
ATOM 669 C CA . CYS A 1 81 ? -6.904 -4.611 -5.386 1.00 96.88 81 CYS A CA 1
ATOM 670 C C . CYS A 1 81 ? -7.671 -4.707 -4.064 1.00 96.88 81 CYS A C 1
ATOM 672 O O . CYS A 1 81 ? -7.577 -5.740 -3.403 1.00 96.88 81 CYS A O 1
ATOM 674 N N . ARG A 1 82 ? -8.435 -3.676 -3.678 1.00 91.75 82 ARG A N 1
ATOM 675 C CA . ARG A 1 82 ? -9.226 -3.675 -2.439 1.00 91.75 82 ARG A CA 1
ATOM 676 C C . ARG A 1 82 ? -10.183 -4.864 -2.365 1.00 91.75 82 ARG A C 1
ATOM 678 O O . ARG A 1 82 ? -10.245 -5.538 -1.342 1.00 91.75 82 ARG A O 1
ATOM 685 N N . GLU A 1 83 ? -10.871 -5.155 -3.463 1.00 92.75 83 GLU A N 1
ATOM 686 C CA . GLU A 1 83 ? -11.836 -6.259 -3.563 1.00 92.75 83 GLU A CA 1
ATOM 687 C C . GLU A 1 83 ? -11.162 -7.639 -3.598 1.00 92.75 83 GLU A C 1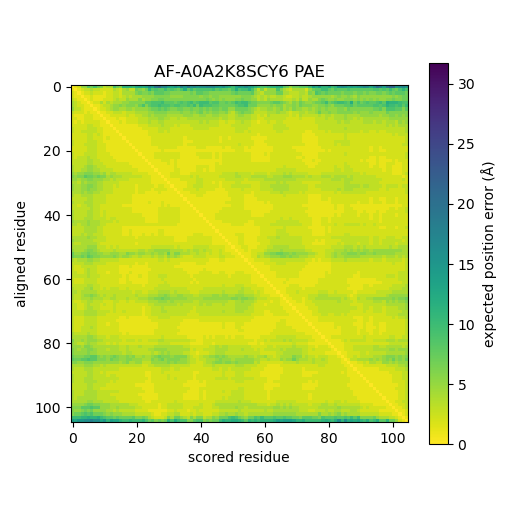
ATOM 689 O O . GLU A 1 83 ? -11.774 -8.650 -3.269 1.00 92.75 83 GLU A O 1
ATOM 694 N N . LEU A 1 84 ? -9.874 -7.686 -3.953 1.00 94.38 84 LEU A N 1
ATOM 695 C CA . LEU A 1 84 ? -9.069 -8.910 -4.049 1.00 94.38 84 LEU A CA 1
ATOM 696 C C . LEU A 1 84 ? -8.295 -9.213 -2.760 1.00 94.38 84 LEU A C 1
ATOM 698 O O . LEU A 1 84 ? -7.423 -10.090 -2.727 1.00 94.38 84 LEU A O 1
ATOM 702 N N . ARG A 1 85 ? -8.573 -8.462 -1.693 1.00 93.12 85 ARG A N 1
ATOM 703 C CA . ARG A 1 85 ? -7.917 -8.623 -0.403 1.00 93.12 85 ARG A CA 1
ATOM 704 C C . ARG A 1 85 ? -8.141 -10.034 0.138 1.00 93.12 85 ARG A C 1
ATOM 706 O O . ARG A 1 85 ? -9.245 -10.559 0.154 1.00 93.12 85 ARG A O 1
ATOM 713 N N . HIS A 1 86 ? -7.074 -10.641 0.649 1.00 88.75 86 HIS A N 1
ATOM 714 C CA . HIS A 1 86 ? -7.124 -12.019 1.133 1.00 88.75 86 HIS A CA 1
ATOM 715 C C . HIS A 1 86 ? -7.970 -12.205 2.405 1.00 88.75 86 HIS A C 1
ATOM 717 O O . HIS A 1 86 ? -8.572 -13.265 2.573 1.00 88.75 86 HIS A O 1
ATOM 723 N N . LYS A 1 87 ? -7.924 -11.239 3.337 1.00 95.19 87 LYS A N 1
ATOM 724 C CA . LYS A 1 87 ? -8.566 -11.261 4.668 1.00 95.19 87 LYS A CA 1
ATOM 725 C C . LYS A 1 87 ? -8.741 -9.837 5.205 1.00 95.19 87 LYS A C 1
ATOM 727 O O . LYS A 1 87 ? -7.939 -8.969 4.860 1.00 95.19 87 LYS A O 1
ATOM 732 N N . ASP A 1 88 ? -9.673 -9.638 6.135 1.00 95.88 88 ASP A N 1
ATOM 733 C CA . ASP A 1 88 ? -9.865 -8.347 6.820 1.00 95.88 88 ASP A CA 1
ATOM 734 C C . ASP A 1 88 ? -8.607 -7.899 7.581 1.00 95.88 88 ASP A C 1
ATOM 736 O O . ASP A 1 88 ? -8.175 -6.756 7.450 1.00 95.88 88 ASP A O 1
ATOM 740 N N . ASP A 1 89 ? -7.957 -8.826 8.293 1.00 97.44 89 ASP A N 1
ATOM 741 C CA . ASP A 1 89 ? -6.635 -8.627 8.900 1.00 97.44 89 ASP A CA 1
ATOM 742 C C . ASP A 1 89 ? -5.538 -9.218 8.002 1.00 97.44 89 ASP A C 1
ATOM 744 O O . ASP A 1 89 ? -5.391 -10.440 7.861 1.00 97.44 89 ASP A O 1
ATOM 748 N N . CYS A 1 90 ? -4.740 -8.336 7.403 1.00 97.50 90 CYS A N 1
ATOM 749 C CA . CYS A 1 90 ? -3.600 -8.688 6.563 1.00 97.50 90 CYS A CA 1
ATOM 750 C C . CYS A 1 90 ? -2.242 -8.458 7.242 1.00 97.50 90 CYS A C 1
ATOM 752 O O . CYS A 1 90 ? -1.211 -8.629 6.588 1.00 97.50 90 CYS A O 1
ATOM 754 N N . THR A 1 91 ? -2.187 -8.160 8.543 1.00 97.31 91 THR A N 1
ATOM 755 C CA . THR A 1 91 ? -0.951 -7.808 9.268 1.00 97.31 91 THR A CA 1
ATOM 756 C C . THR A 1 91 ? 0.153 -8.852 9.085 1.00 97.31 91 THR A C 1
ATOM 758 O O . THR A 1 91 ? 1.295 -8.534 8.741 1.00 97.31 91 THR A O 1
ATOM 761 N N . LYS A 1 92 ? -0.186 -10.1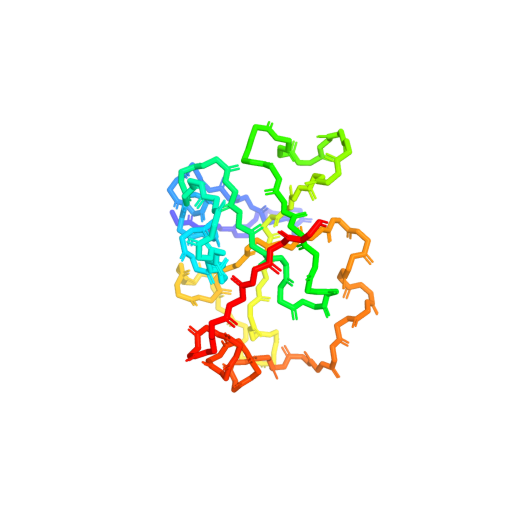41 9.236 1.00 96.88 92 LYS A N 1
ATOM 762 C CA . LYS A 1 92 ? 0.771 -11.250 9.057 1.00 96.88 92 LYS A CA 1
ATOM 763 C C . LYS A 1 92 ? 1.238 -11.400 7.606 1.00 96.88 92 LYS A C 1
ATOM 765 O O . LYS A 1 92 ? 2.398 -11.740 7.374 1.00 96.88 92 LYS A O 1
ATOM 770 N N . ILE A 1 93 ? 0.351 -11.151 6.642 1.00 96.56 93 ILE A N 1
ATOM 771 C CA . ILE A 1 93 ? 0.653 -11.245 5.208 1.00 96.56 93 ILE A CA 1
ATOM 772 C C . ILE A 1 93 ? 1.607 -10.117 4.815 1.00 96.56 93 ILE A C 1
ATOM 774 O O . ILE A 1 93 ? 2.666 -10.390 4.256 1.00 96.56 93 ILE A O 1
ATOM 778 N N . VAL A 1 94 ? 1.283 -8.876 5.187 1.00 97.44 94 VAL A N 1
ATOM 779 C CA . VAL A 1 94 ? 2.132 -7.702 4.945 1.00 97.44 94 VAL A CA 1
ATOM 780 C C . VAL A 1 94 ? 3.514 -7.905 5.564 1.00 97.44 94 VAL A C 1
ATOM 782 O O . VAL A 1 94 ? 4.518 -7.710 4.881 1.00 97.44 94 VAL A O 1
ATOM 785 N N . LYS A 1 95 ? 3.591 -8.382 6.816 1.00 97.81 95 LYS A N 1
ATOM 786 C CA . LYS A 1 95 ? 4.870 -8.689 7.478 1.00 97.81 95 LYS A CA 1
ATOM 787 C C . LYS A 1 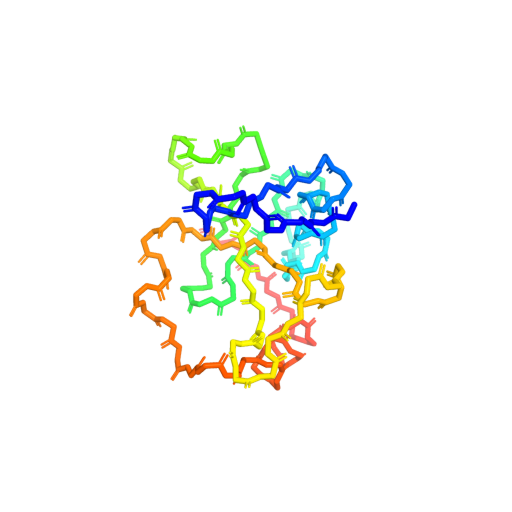95 ? 5.693 -9.722 6.703 1.00 97.81 95 LYS A C 1
ATOM 789 O O . LYS A 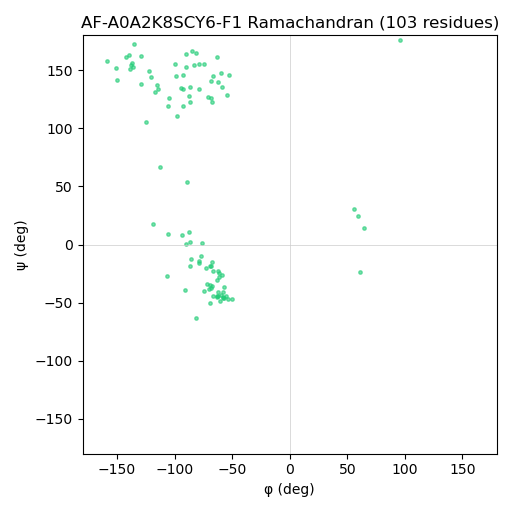1 95 ? 6.887 -9.519 6.508 1.00 97.81 95 LYS A O 1
ATOM 794 N N . LYS A 1 96 ? 5.066 -10.814 6.248 1.00 97.44 96 LYS A N 1
ATOM 795 C CA . LYS A 1 96 ? 5.740 -11.859 5.459 1.00 97.44 96 LYS A CA 1
ATOM 796 C C . LYS A 1 96 ? 6.257 -11.314 4.126 1.00 97.44 96 LYS A C 1
ATOM 798 O O . LYS A 1 96 ? 7.382 -11.616 3.752 1.00 97.44 96 LYS A O 1
ATOM 803 N N . ILE A 1 97 ? 5.451 -10.518 3.424 1.00 97.19 97 ILE A N 1
ATOM 804 C CA . ILE A 1 97 ? 5.813 -9.959 2.116 1.00 97.19 97 ILE A CA 1
ATOM 805 C C . ILE A 1 97 ? 6.963 -8.959 2.254 1.00 97.19 97 ILE A C 1
ATOM 807 O O . ILE A 1 97 ? 7.918 -9.056 1.494 1.00 97.19 97 ILE A O 1
ATOM 811 N N . LYS A 1 98 ? 6.922 -8.060 3.246 1.00 97.19 98 LYS A N 1
ATOM 812 C CA . LYS A 1 98 ? 8.008 -7.101 3.517 1.00 97.19 98 LYS A CA 1
ATOM 813 C C . LYS A 1 98 ? 9.344 -7.760 3.868 1.00 97.19 98 LYS A C 1
ATOM 815 O O . LYS A 1 98 ? 10.384 -7.153 3.653 1.00 97.19 98 LYS A O 1
ATOM 820 N N . ALA A 1 99 ? 9.318 -8.963 4.443 1.00 97.25 99 ALA A N 1
ATOM 821 C CA . ALA A 1 99 ? 10.528 -9.699 4.806 1.00 97.25 99 ALA A CA 1
ATOM 822 C C . ALA A 1 99 ? 11.199 -10.399 3.609 1.00 97.25 99 ALA A C 1
ATOM 824 O O . ALA A 1 99 ? 12.345 -10.827 3.721 1.00 97.25 99 ALA A O 1
ATOM 825 N N . ALA A 1 100 ? 10.493 -10.549 2.486 1.00 96.50 100 ALA A N 1
ATOM 826 C CA . ALA A 1 100 ? 11.029 -11.151 1.274 1.00 96.50 100 ALA A CA 1
ATOM 827 C C . ALA A 1 100 ? 11.667 -10.095 0.358 1.00 96.50 100 ALA A C 1
ATOM 829 O O . ALA A 1 100 ? 11.276 -8.928 0.361 1.00 96.50 100 ALA A O 1
ATOM 830 N N . GLN A 1 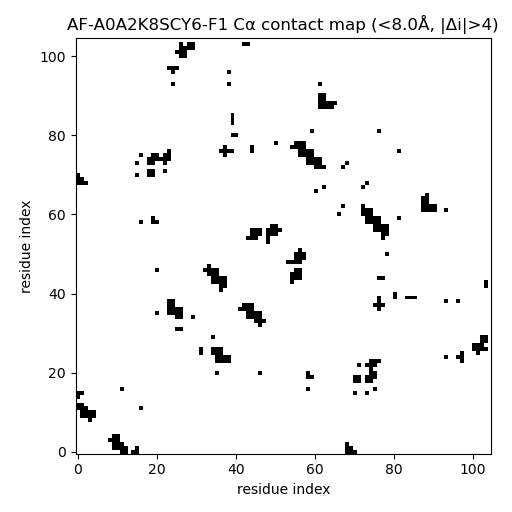101 ? 12.636 -10.523 -0.452 1.00 95.75 101 GLN A N 1
ATOM 831 C CA . GLN A 1 101 ? 13.214 -9.698 -1.510 1.00 95.75 101 GLN A CA 1
ATOM 832 C C . GLN A 1 101 ? 12.374 -9.836 -2.780 1.00 95.75 101 GLN A C 1
ATOM 834 O O . GLN A 1 101 ? 12.199 -10.941 -3.290 1.00 95.75 101 GLN A O 1
ATOM 839 N N . TRP A 1 102 ? 11.868 -8.713 -3.285 1.00 96.62 102 TRP A N 1
ATOM 840 C CA . TRP A 1 102 ? 11.061 -8.650 -4.502 1.00 96.62 102 TRP A CA 1
ATOM 841 C C . TRP A 1 102 ? 11.790 -7.854 -5.571 1.00 96.62 102 TRP A C 1
ATOM 843 O O . TRP A 1 102 ? 12.343 -6.796 -5.279 1.00 96.62 102 TRP A O 1
ATOM 853 N N . SER A 1 103 ? 11.759 -8.331 -6.809 1.00 94.81 103 SER A N 1
ATOM 854 C CA . SER A 1 103 ? 12.186 -7.579 -7.984 1.00 94.81 103 SER A CA 1
ATOM 855 C C . SER A 1 103 ? 11.022 -7.455 -8.960 1.00 94.81 103 SER A C 1
ATOM 857 O O . SER A 1 103 ? 10.211 -8.369 -9.096 1.00 94.81 103 SER A O 1
ATOM 859 N N . ALA A 1 104 ? 10.937 -6.309 -9.630 1.00 89.31 104 ALA A N 1
ATOM 860 C CA . ALA A 1 104 ? 10.031 -6.126 -10.758 1.00 89.31 104 ALA A CA 1
ATOM 861 C C . ALA A 1 104 ? 10.784 -6.446 -12.053 1.00 89.31 104 ALA A C 1
ATOM 863 O O . ALA A 1 104 ? 11.917 -5.985 -12.217 1.00 89.31 104 ALA A O 1
ATOM 864 N N . VAL A 1 105 ? 10.165 -7.223 -12.941 1.00 79.06 105 VAL A N 1
ATOM 865 C CA . VAL A 1 105 ? 10.667 -7.508 -14.295 1.00 79.06 105 VAL A CA 1
ATOM 866 C C . VAL A 1 105 ? 9.838 -6.718 -15.291 1.00 79.06 105 VAL A C 1
ATOM 868 O O . VAL A 1 105 ? 8.599 -6.711 -15.118 1.00 79.06 105 VAL A O 1
#

pLDDT: mean 95.79, std 2.99, range [79.06, 98.5]

Radius of gyration: 13.16 Å; Cα contacts (8 Å, |Δi|>4): 189; chains: 1; bounding box: 36×26×29 Å